Protein AF-A0A1G1N6Z0-F1 (afdb_monomer)

Structure (mmCIF, N/CA/C/O backbone):
data_AF-A0A1G1N6Z0-F1
#
_entry.id   AF-A0A1G1N6Z0-F1
#
loop_
_atom_site.group_PDB
_atom_site.id
_atom_site.type_symbol
_atom_site.label_atom_id
_atom_site.label_alt_id
_atom_site.label_comp_id
_atom_site.label_asym_id
_atom_site.label_entity_id
_atom_site.label_seq_id
_atom_site.pdbx_PDB_ins_code
_atom_site.Cartn_x
_atom_site.Cartn_y
_atom_site.Cartn_z
_atom_site.occupancy
_atom_si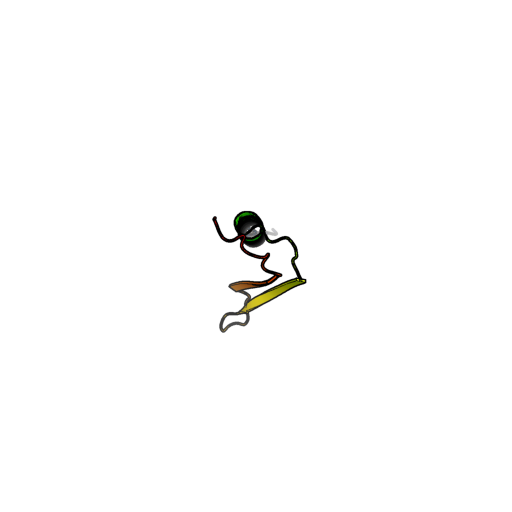te.B_iso_or_equiv
_atom_site.auth_seq_id
_atom_site.auth_comp_id
_atom_site.auth_asym_id
_atom_site.auth_atom_id
_atom_site.pdbx_PDB_model_num
ATOM 1 N N . MET A 1 1 ? 36.862 -9.892 -37.641 1.00 38.72 1 MET A N 1
ATOM 2 C CA . MET A 1 1 ? 36.823 -8.866 -36.575 1.00 38.72 1 MET A CA 1
ATOM 3 C C . MET A 1 1 ? 35.414 -8.837 -36.013 1.00 38.72 1 MET A C 1
ATOM 5 O O . MET A 1 1 ? 34.493 -8.546 -36.765 1.00 38.72 1 MET A O 1
ATOM 9 N N . ILE A 1 2 ? 35.224 -9.228 -34.754 1.00 41.38 2 ILE A N 1
ATOM 10 C CA . ILE A 1 2 ? 33.886 -9.325 -34.154 1.00 41.38 2 ILE A CA 1
ATOM 11 C C . ILE A 1 2 ? 33.557 -7.978 -33.508 1.00 41.38 2 ILE A C 1
ATOM 13 O O . ILE A 1 2 ? 34.371 -7.444 -32.758 1.00 41.38 2 ILE A O 1
ATOM 17 N N . LYS A 1 3 ? 32.389 -7.413 -33.829 1.00 32.34 3 LYS A N 1
ATOM 18 C CA . LYS A 1 3 ? 31.879 -6.186 -33.205 1.00 32.34 3 LYS A CA 1
ATOM 19 C C . LYS A 1 3 ? 30.637 -6.515 -32.388 1.00 32.34 3 LYS A C 1
ATOM 21 O O . LYS A 1 3 ? 29.731 -7.168 -32.894 1.00 32.34 3 LYS A O 1
ATOM 26 N N . VAL A 1 4 ? 30.595 -6.012 -31.159 1.00 40.31 4 VAL A N 1
ATOM 27 C CA . VAL A 1 4 ? 29.439 -6.095 -30.259 1.00 40.31 4 VAL A CA 1
ATOM 28 C C . VAL A 1 4 ? 28.995 -4.674 -29.935 1.00 40.31 4 VAL A C 1
ATOM 30 O O . VAL A 1 4 ? 29.832 -3.804 -29.690 1.00 40.31 4 VAL A O 1
ATOM 33 N N . LYS A 1 5 ? 27.683 -4.429 -29.961 1.00 32.03 5 LYS A N 1
ATOM 34 C CA . LYS A 1 5 ? 27.087 -3.157 -29.552 1.00 32.03 5 LYS A CA 1
ATOM 35 C C . LYS A 1 5 ? 25.870 -3.439 -28.680 1.00 32.03 5 LYS A C 1
ATOM 37 O O . LYS A 1 5 ? 24.921 -4.066 -29.138 1.00 32.03 5 LYS A O 1
ATOM 42 N N . THR A 1 6 ? 25.926 -2.973 -27.440 1.00 43.22 6 THR A N 1
ATOM 43 C CA . THR A 1 6 ? 24.869 -3.149 -26.440 1.00 43.22 6 THR A CA 1
ATOM 44 C C . THR A 1 6 ? 24.131 -1.829 -26.254 1.00 43.22 6 THR A C 1
ATOM 46 O O . THR A 1 6 ? 24.762 -0.777 -26.173 1.00 43.22 6 THR A O 1
ATOM 49 N N . PHE A 1 7 ? 22.805 -1.889 -26.163 1.00 56.47 7 PHE A N 1
ATOM 50 C CA . PHE A 1 7 ? 21.954 -0.785 -25.728 1.00 56.47 7 PHE A CA 1
ATOM 51 C C . PHE A 1 7 ? 21.161 -1.283 -24.520 1.00 56.47 7 PHE A C 1
ATOM 53 O O . PHE A 1 7 ? 20.513 -2.324 -24.613 1.00 56.47 7 PHE A O 1
ATOM 60 N N . THR A 1 8 ? 21.235 -0.584 -23.390 1.00 52.97 8 THR A N 1
ATOM 61 C CA . THR A 1 8 ? 20.459 -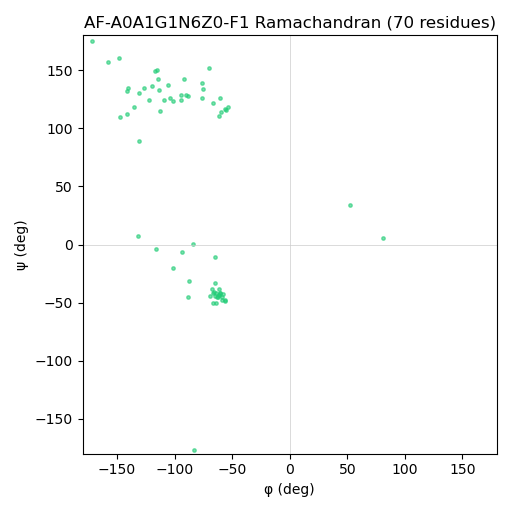0.904 -22.184 1.00 52.97 8 THR A CA 1
ATOM 62 C C . THR A 1 8 ? 19.520 0.249 -21.864 1.00 52.97 8 THR A C 1
ATO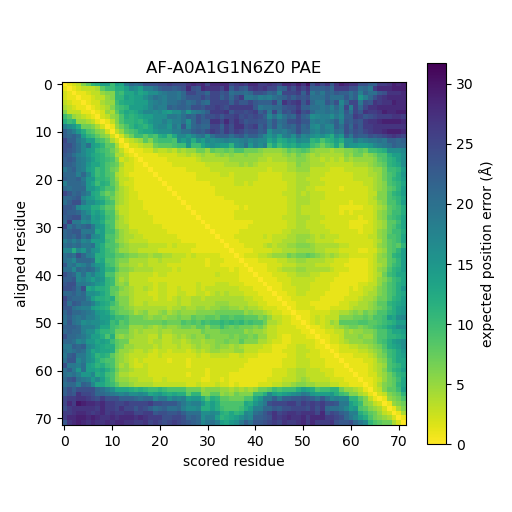M 64 O O . THR A 1 8 ? 19.824 1.405 -22.148 1.00 52.97 8 THR A O 1
ATOM 67 N N . ASN A 1 9 ? 18.371 -0.065 -21.270 1.00 56.56 9 ASN A N 1
ATOM 68 C CA . ASN A 1 9 ? 17.531 0.923 -20.612 1.00 56.56 9 ASN A CA 1
ATOM 69 C C . ASN A 1 9 ? 16.832 0.236 -19.435 1.00 56.56 9 ASN A C 1
ATOM 71 O O . ASN A 1 9 ? 15.945 -0.584 -19.648 1.00 56.56 9 ASN A O 1
ATOM 75 N N . GLU A 1 10 ? 17.199 0.574 -18.201 1.00 58.50 10 GLU A N 1
ATOM 76 C CA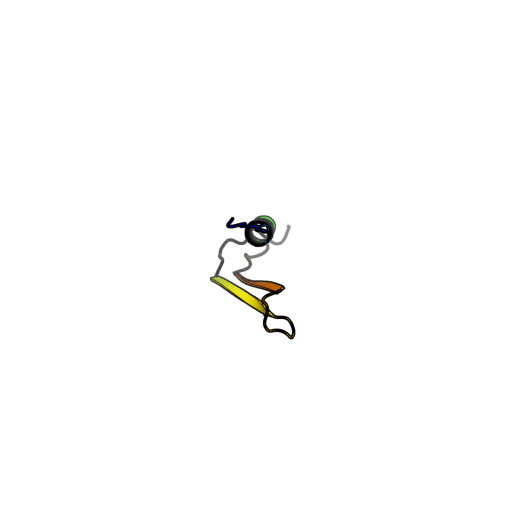 . GLU A 1 10 ? 16.457 0.145 -17.011 1.00 58.50 10 GLU A CA 1
ATOM 77 C C . GLU A 1 10 ? 16.183 1.348 -16.107 1.00 58.50 10 GLU A C 1
ATOM 79 O O . GLU A 1 10 ? 16.964 1.694 -15.230 1.00 58.50 10 GLU A O 1
ATOM 84 N N . LEU A 1 11 ? 15.046 2.008 -16.348 1.00 52.09 11 LEU A N 1
ATOM 85 C CA . LEU A 1 11 ? 14.515 3.089 -15.502 1.00 52.09 11 LEU A CA 1
ATOM 86 C C . LEU A 1 11 ? 13.022 2.906 -15.165 1.00 52.09 11 LEU A C 1
ATOM 88 O O . LEU A 1 11 ? 12.411 3.794 -14.583 1.00 52.09 11 LEU A O 1
ATOM 92 N N . LYS A 1 12 ? 12.403 1.766 -15.515 1.00 58.66 12 LYS A N 1
ATOM 93 C CA . LYS A 1 12 ? 10.976 1.511 -15.223 1.00 58.66 12 LYS A CA 1
ATOM 94 C C . LYS A 1 12 ? 10.731 0.892 -13.842 1.00 58.66 12 LYS A C 1
ATOM 96 O O . LYS A 1 12 ? 9.715 1.185 -13.224 1.00 58.66 12 LYS A O 1
ATOM 101 N N . ILE A 1 13 ? 11.667 0.092 -13.325 1.00 59.81 13 ILE A N 1
ATOM 102 C CA . ILE A 1 13 ? 11.504 -0.591 -12.027 1.00 59.81 13 ILE A CA 1
ATOM 103 C C . ILE A 1 13 ? 11.545 0.415 -10.868 1.00 59.81 13 ILE A C 1
ATOM 105 O O . ILE A 1 13 ? 10.683 0.385 -9.993 1.00 59.81 13 ILE A O 1
ATOM 109 N N . PHE A 1 14 ? 12.490 1.361 -10.890 1.00 60.78 14 PHE A N 1
ATOM 110 C CA . PHE A 1 14 ? 12.581 2.404 -9.861 1.00 60.78 14 PHE A CA 1
ATOM 111 C C . PHE A 1 14 ? 11.371 3.344 -9.859 1.00 60.78 14 PHE A C 1
ATOM 113 O O . PHE A 1 14 ? 10.953 3.787 -8.791 1.00 60.78 14 PHE A O 1
ATOM 120 N N . HIS A 1 15 ? 10.778 3.607 -11.029 1.00 77.81 15 HIS A N 1
ATOM 121 C CA . HIS A 1 15 ? 9.554 4.400 -11.133 1.00 77.81 15 HIS A CA 1
ATOM 122 C C . HIS A 1 15 ? 8.379 3.701 -10.446 1.00 77.81 15 HIS A C 1
ATOM 124 O O . HIS A 1 15 ? 7.753 4.293 -9.574 1.00 77.81 15 HIS A O 1
ATOM 130 N N . ALA A 1 16 ? 8.156 2.420 -10.758 1.00 81.31 16 ALA A N 1
ATOM 131 C CA . ALA A 1 16 ? 7.082 1.634 -10.157 1.00 81.31 16 ALA A CA 1
ATOM 132 C C . ALA A 1 16 ? 7.239 1.510 -8.631 1.00 81.31 16 ALA A C 1
ATOM 134 O O . ALA A 1 16 ? 6.277 1.701 -7.895 1.00 81.31 16 ALA A O 1
ATOM 135 N N . ILE A 1 17 ? 8.455 1.262 -8.128 1.00 84.81 17 ILE A N 1
ATOM 136 C CA . ILE A 1 17 ? 8.716 1.220 -6.677 1.00 84.81 17 ILE A CA 1
ATOM 137 C C . ILE A 1 17 ? 8.405 2.573 -6.027 1.00 84.81 17 ILE A C 1
ATOM 139 O O . ILE A 1 17 ? 7.788 2.623 -4.965 1.00 84.81 17 ILE A O 1
ATOM 143 N N . ASN A 1 18 ? 8.808 3.677 -6.656 1.00 86.94 18 ASN A N 1
ATOM 144 C CA . ASN A 1 18 ? 8.502 5.006 -6.144 1.00 86.94 18 ASN A CA 1
ATOM 145 C C . ASN A 1 18 ? 6.988 5.292 -6.142 1.00 86.94 18 ASN A C 1
ATOM 147 O O . ASN A 1 18 ? 6.479 5.824 -5.160 1.00 86.94 18 ASN A O 1
ATOM 151 N N . GLU A 1 19 ? 6.258 4.907 -7.190 1.00 86.88 19 GLU A N 1
ATOM 152 C CA . GLU A 1 19 ? 4.793 5.026 -7.243 1.00 86.88 19 GLU A CA 1
ATOM 153 C C . GLU A 1 19 ? 4.108 4.212 -6.138 1.00 86.88 19 GLU A C 1
ATOM 155 O O . GLU A 1 19 ? 3.195 4.717 -5.482 1.00 86.88 19 GLU A O 1
ATOM 160 N N . LEU A 1 20 ? 4.584 2.990 -5.873 1.00 90.19 20 LEU A N 1
ATOM 161 C CA . LEU A 1 20 ? 4.091 2.158 -4.773 1.00 90.19 20 LEU A CA 1
ATOM 162 C C . LEU A 1 20 ? 4.367 2.805 -3.410 1.00 90.19 20 LEU A C 1
ATOM 164 O O . LEU A 1 20 ? 3.455 2.911 -2.595 1.00 90.19 20 LEU A O 1
ATOM 168 N N . ASN A 1 21 ? 5.573 3.333 -3.185 1.00 92.00 21 ASN A N 1
ATOM 169 C CA . ASN A 1 21 ? 5.908 4.046 -1.947 1.00 92.00 21 ASN A CA 1
ATOM 170 C C . ASN A 1 21 ? 5.040 5.299 -1.746 1.00 92.00 21 ASN A C 1
ATOM 172 O O . ASN A 1 21 ? 4.624 5.606 -0.630 1.00 92.00 21 ASN A O 1
ATOM 176 N N . GLN A 1 22 ? 4.742 6.032 -2.821 1.00 92.38 22 GLN A N 1
ATOM 177 C CA . GLN A 1 22 ? 3.848 7.189 -2.762 1.00 92.38 22 GLN A CA 1
ATOM 178 C C . GLN A 1 22 ? 2.403 6.784 -2.451 1.00 92.38 22 GLN A C 1
ATOM 180 O O . GLN A 1 22 ? 1.715 7.494 -1.715 1.00 92.38 22 GLN A O 1
ATOM 185 N N . LEU A 1 23 ? 1.933 5.659 -2.996 1.00 92.19 23 LEU A N 1
ATOM 186 C CA . LEU A 1 23 ? 0.618 5.109 -2.676 1.00 92.19 23 LEU A CA 1
ATOM 187 C C . LEU A 1 23 ? 0.542 4.667 -1.207 1.00 92.19 23 LEU A C 1
ATOM 189 O O . LEU A 1 23 ? -0.421 5.016 -0.523 1.00 92.19 23 LEU A O 1
ATOM 193 N N . ASP A 1 24 ? 1.568 3.975 -0.707 1.00 93.94 24 ASP A N 1
ATOM 194 C CA . ASP A 1 24 ? 1.701 3.599 0.705 1.00 93.94 24 ASP A CA 1
ATOM 195 C C . ASP A 1 24 ? 1.635 4.829 1.613 1.00 93.94 24 ASP A C 1
ATOM 197 O O . ASP A 1 24 ? 0.859 4.858 2.571 1.00 93.94 24 ASP A O 1
ATOM 201 N N . GLN A 1 25 ? 2.405 5.871 1.289 1.00 96.25 25 GLN A N 1
ATOM 202 C CA . GLN A 1 25 ? 2.424 7.112 2.057 1.00 96.25 25 GLN A CA 1
ATOM 203 C C . GLN A 1 25 ? 1.033 7.756 2.115 1.00 96.25 25 GLN A C 1
ATOM 205 O O . GLN A 1 25 ? 0.552 8.059 3.204 1.00 96.25 25 GLN A O 1
ATOM 210 N N . LYS A 1 26 ? 0.337 7.875 0.975 1.00 95.25 26 LYS A N 1
ATOM 211 C CA . LYS A 1 26 ? -1.031 8.424 0.915 1.00 95.25 26 LYS A CA 1
ATOM 212 C C . LYS A 1 26 ? -2.017 7.644 1.785 1.00 95.25 26 LYS A C 1
ATOM 214 O O . LYS A 1 26 ? -2.840 8.249 2.470 1.00 95.25 26 LYS A O 1
ATOM 219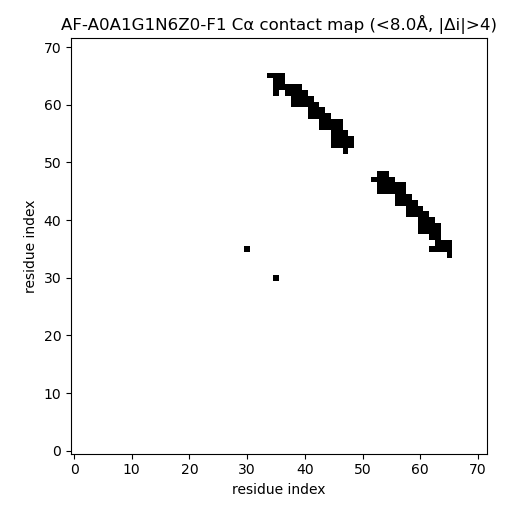 N N . VAL A 1 27 ? -1.949 6.312 1.768 1.00 95.25 27 VAL A N 1
ATOM 220 C CA . VAL A 1 27 ? -2.824 5.470 2.597 1.00 95.25 27 VAL A CA 1
ATOM 221 C C . VAL A 1 27 ? -2.509 5.645 4.083 1.00 95.25 27 VAL A C 1
ATOM 223 O O . VAL A 1 27 ? -3.427 5.770 4.894 1.00 95.25 27 VAL A O 1
ATOM 226 N N . ASN A 1 28 ? -1.230 5.709 4.448 1.00 95.94 28 ASN A N 1
ATOM 227 C CA . ASN A 1 28 ? -0.814 5.929 5.832 1.00 95.94 28 ASN A CA 1
ATOM 228 C C . ASN A 1 28 ? -1.221 7.314 6.350 1.00 95.94 28 ASN A C 1
ATOM 230 O O . ASN A 1 28 ? -1.705 7.425 7.481 1.00 95.94 28 ASN A O 1
ATOM 234 N N . ASP A 1 29 ? -1.085 8.352 5.525 1.00 96.38 29 ASP A N 1
ATOM 235 C CA . ASP A 1 29 ? -1.529 9.704 5.861 1.00 96.38 29 ASP A CA 1
ATOM 236 C C . ASP A 1 29 ? -3.046 9.737 6.073 1.00 96.38 29 ASP A C 1
ATOM 238 O O . ASP A 1 29 ? -3.502 10.208 7.115 1.00 96.38 29 ASP A O 1
ATOM 242 N N . PHE A 1 30 ? -3.826 9.101 5.191 1.00 95.12 30 PHE A N 1
ATOM 243 C CA . PHE A 1 30 ? -5.273 8.948 5.370 1.00 95.12 30 PHE A CA 1
ATOM 244 C C . PHE A 1 30 ? -5.637 8.258 6.697 1.00 95.12 30 PHE A C 1
ATOM 246 O O . PHE A 1 30 ? -6.490 8.754 7.440 1.00 95.12 30 PHE A O 1
ATOM 253 N N . ILE A 1 31 ? -4.984 7.138 7.031 1.00 93.81 31 ILE A N 1
ATOM 254 C CA . ILE A 1 31 ? -5.206 6.407 8.292 1.00 93.81 31 ILE A CA 1
ATOM 255 C C . ILE A 1 31 ? -4.923 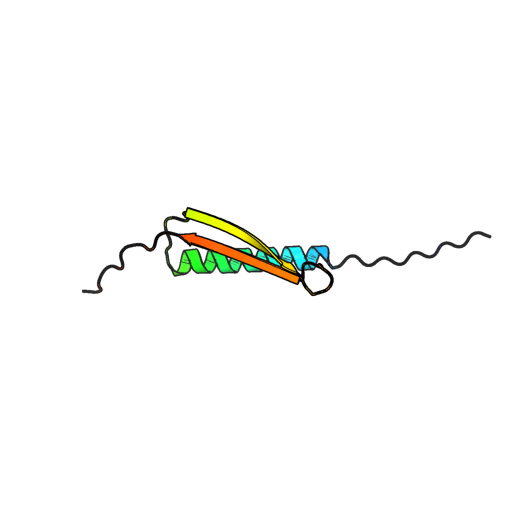7.306 9.498 1.00 93.81 31 ILE A C 1
ATOM 257 O O . ILE A 1 31 ? -5.714 7.355 10.449 1.00 93.81 31 ILE A O 1
ATOM 261 N N . LYS A 1 32 ? -3.807 8.039 9.454 1.00 93.50 32 LYS A N 1
ATOM 262 C CA . LYS A 1 32 ? -3.362 8.925 10.528 1.00 93.50 32 LYS A CA 1
ATOM 263 C C . LYS A 1 32 ? -4.299 10.116 10.713 1.00 93.50 32 LYS A C 1
ATOM 265 O O . LYS A 1 32 ? -4.731 10.373 11.839 1.00 93.50 32 LYS A O 1
ATOM 270 N N . GLU A 1 33 ? -4.629 10.821 9.635 1.00 93.12 33 GLU A N 1
ATOM 271 C CA . GLU A 1 33 ? -5.494 12.006 9.636 1.00 93.12 33 GLU A CA 1
ATOM 272 C C . GLU A 1 33 ? -6.894 11.683 10.158 1.00 93.12 33 GLU A C 1
ATOM 274 O O . GLU A 1 33 ? -7.432 12.405 11.002 1.00 93.12 33 GLU A O 1
ATOM 279 N N . ASN A 1 34 ? -7.445 10.540 9.744 1.00 89.81 34 ASN A N 1
ATOM 280 C CA . ASN A 1 34 ? -8.764 10.078 10.175 1.00 89.81 34 ASN A CA 1
ATOM 281 C C . ASN A 1 34 ? -8.736 9.334 11.516 1.00 89.81 34 ASN A C 1
ATOM 283 O O . ASN A 1 34 ? -9.779 8.906 12.013 1.00 89.81 34 ASN A O 1
ATOM 287 N N . ARG A 1 35 ? -7.554 9.198 12.136 1.00 91.12 35 ARG A N 1
ATOM 288 C CA . ARG A 1 35 ? -7.338 8.504 13.416 1.00 91.12 35 ARG A CA 1
ATOM 289 C C . ARG A 1 35 ? -7.919 7.088 13.420 1.00 91.12 35 ARG A C 1
ATOM 291 O O . ARG A 1 35 ? -8.380 6.622 14.465 1.00 91.12 35 ARG A O 1
ATOM 298 N N . ILE A 1 36 ? -7.881 6.413 12.273 1.00 91.38 36 ILE A N 1
ATOM 299 C CA . ILE A 1 36 ? -8.376 5.047 12.113 1.00 91.38 36 ILE A CA 1
ATOM 300 C C . ILE A 1 36 ? -7.574 4.142 13.051 1.00 91.38 36 ILE A C 1
ATOM 302 O O . ILE A 1 36 ? -6.344 4.156 13.056 1.00 91.38 36 ILE A O 1
ATOM 306 N N . LYS A 1 37 ? -8.278 3.386 13.898 1.00 91.88 37 LYS A N 1
ATOM 307 C CA . LYS A 1 37 ? -7.657 2.520 14.916 1.00 91.88 37 LYS A CA 1
ATOM 308 C C . LYS A 1 37 ? -7.624 1.054 14.528 1.00 91.88 37 LYS A C 1
ATOM 310 O O . LYS A 1 37 ? -6.829 0.308 15.090 1.00 91.88 37 LYS A O 1
ATOM 315 N N . LYS A 1 38 ? -8.472 0.649 13.585 1.00 92.00 38 LYS A N 1
ATOM 316 C CA . LYS A 1 38 ? -8.586 -0.738 13.161 1.00 92.00 38 LYS A CA 1
ATOM 317 C C . LYS A 1 38 ? -8.798 -0.818 11.658 1.00 92.00 38 LYS A C 1
ATOM 319 O O . LYS A 1 38 ? -9.839 -0.417 11.142 1.00 92.00 38 LYS A O 1
ATOM 324 N N . VAL A 1 39 ? -7.785 -1.346 10.982 1.00 93.88 39 VAL A N 1
ATOM 325 C CA . VAL A 1 39 ? -7.866 -1.785 9.591 1.00 93.88 39 VAL A CA 1
ATOM 326 C C . VAL A 1 39 ? -8.329 -3.236 9.600 1.00 93.88 39 VAL A C 1
ATOM 328 O O . VAL A 1 39 ? -7.772 -4.060 10.321 1.00 93.88 39 VAL A O 1
ATOM 331 N N . VAL A 1 40 ? -9.374 -3.527 8.833 1.00 95.50 40 VAL A N 1
ATOM 332 C CA . VAL A 1 40 ? -9.954 -4.867 8.703 1.00 95.50 40 VAL A CA 1
ATOM 333 C C . VAL A 1 40 ? -9.253 -5.634 7.587 1.00 95.50 40 VAL A C 1
ATOM 335 O O . VAL A 1 40 ? -8.883 -6.789 7.777 1.00 95.50 40 VAL A O 1
ATOM 338 N N . SER A 1 41 ? -9.035 -4.993 6.436 1.00 94.88 41 SER A N 1
ATOM 339 C CA . SER A 1 41 ? -8.332 -5.605 5.308 1.00 94.88 41 SER A CA 1
ATOM 340 C C . SER A 1 41 ? -7.750 -4.567 4.355 1.00 94.88 41 SER A C 1
ATOM 342 O O . SER A 1 41 ? -8.257 -3.449 4.243 1.00 94.88 41 SER A O 1
ATOM 344 N N . VAL A 1 42 ? -6.726 -4.984 3.612 1.00 93.81 42 VAL A N 1
ATOM 345 C CA . VAL A 1 42 ? -6.155 -4.259 2.473 1.00 93.81 42 VAL A CA 1
ATOM 346 C C . VAL A 1 42 ? -6.148 -5.209 1.280 1.00 93.81 42 VAL A C 1
ATOM 348 O O . VAL A 1 42 ? -5.789 -6.375 1.438 1.00 93.81 42 VAL A O 1
ATOM 351 N N . SER A 1 43 ? -6.567 -4.743 0.106 1.00 93.19 43 SER A N 1
ATOM 352 C CA . SER A 1 43 ? -6.539 -5.534 -1.126 1.00 93.19 43 SER A CA 1
ATOM 353 C C . SER A 1 43 ? -6.126 -4.669 -2.307 1.00 93.19 43 SER A C 1
ATOM 355 O O . SER A 1 43 ? -6.640 -3.563 -2.468 1.00 93.19 43 SER A O 1
ATOM 357 N N . ASP A 1 44 ? -5.224 -5.201 -3.127 1.00 93.19 44 ASP A N 1
ATOM 358 C CA . ASP A 1 44 ? -4.667 -4.516 -4.285 1.00 93.19 44 ASP A CA 1
ATOM 359 C C . ASP A 1 44 ? -5.080 -5.222 -5.581 1.00 93.19 44 ASP A C 1
ATOM 361 O O . ASP A 1 44 ? -5.126 -6.452 -5.648 1.00 93.19 44 ASP A O 1
ATOM 365 N N . SER A 1 45 ? -5.357 -4.444 -6.626 1.00 92.75 45 SER A N 1
ATOM 366 C CA . SER A 1 45 ? -5.656 -4.951 -7.966 1.00 92.75 45 SER A CA 1
ATOM 367 C C . SER A 1 45 ? -5.034 -4.059 -9.036 1.00 92.75 45 SER A C 1
ATOM 369 O O . SER A 1 45 ? -5.157 -2.834 -8.981 1.00 92.75 45 SER A O 1
ATOM 371 N N . CYS A 1 46 ? -4.353 -4.662 -10.009 1.00 91.81 46 CYS A N 1
ATOM 372 C CA . CYS A 1 46 ? -3.784 -3.930 -11.136 1.00 91.81 46 CYS A CA 1
ATOM 373 C C . CYS A 1 46 ? -4.878 -3.552 -12.137 1.00 91.81 46 CYS A C 1
ATOM 375 O O . CYS A 1 46 ? -5.730 -4.374 -12.473 1.00 91.81 46 CYS A O 1
ATOM 377 N N . THR A 1 47 ? -4.813 -2.336 -12.670 1.00 90.62 47 THR A N 1
ATOM 378 C CA . THR A 1 47 ? -5.587 -1.960 -13.857 1.00 90.62 47 THR A CA 1
ATOM 379 C C . THR A 1 47 ? -4.764 -2.219 -15.104 1.00 90.62 47 THR A C 1
ATOM 381 O O . THR A 1 47 ? -3.550 -2.002 -15.110 1.00 90.62 47 THR A O 1
ATOM 384 N N . THR A 1 48 ? -5.420 -2.677 -16.166 1.00 92.31 48 THR A N 1
ATOM 385 C CA . THR A 1 48 ? -4.781 -2.962 -17.450 1.00 92.31 48 THR A CA 1
ATOM 386 C C . THR A 1 48 ? -5.305 -2.046 -18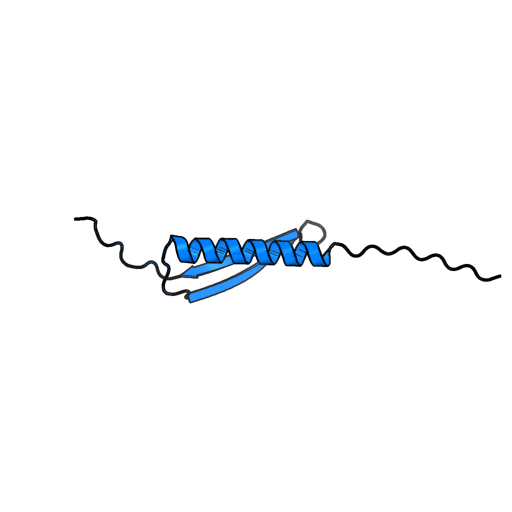.545 1.00 92.31 48 THR A C 1
ATOM 388 O O . THR A 1 48 ? -6.448 -1.589 -18.501 1.00 92.31 48 THR A O 1
ATOM 391 N N . ASP A 1 49 ? -4.454 -1.753 -19.524 1.00 89.50 49 ASP A N 1
ATOM 392 C CA . ASP A 1 49 ? -4.886 -1.140 -20.777 1.00 89.50 49 ASP A CA 1
ATOM 393 C C . ASP A 1 49 ? -5.411 -2.195 -21.772 1.00 89.50 49 ASP A C 1
ATOM 395 O O . ASP A 1 49 ? -5.458 -3.395 -21.488 1.00 89.50 49 ASP A O 1
ATOM 399 N N . ASN A 1 50 ? -5.769 -1.755 -22.982 1.00 92.94 50 ASN A N 1
ATOM 400 C CA . ASN A 1 50 ? -6.267 -2.635 -24.047 1.00 92.94 50 ASN A CA 1
ATOM 401 C C . ASN A 1 50 ? -5.232 -3.662 -24.552 1.00 92.94 50 ASN A C 1
ATOM 403 O O . ASN A 1 50 ? -5.598 -4.557 -25.311 1.00 92.94 50 ASN A O 1
ATOM 407 N N . SER A 1 51 ? -3.955 -3.543 -24.170 1.00 92.94 51 SER A N 1
ATOM 408 C CA . SER A 1 51 ? -2.900 -4.514 -24.487 1.00 92.94 51 SER A CA 1
ATOM 409 C C . SER A 1 51 ? -2.706 -5.568 -23.391 1.00 92.94 51 SER A C 1
ATOM 411 O O . SER A 1 51 ? -1.946 -6.518 -23.577 1.00 92.94 51 SER A O 1
ATOM 413 N N . GLY A 1 52 ? -3.393 -5.419 -22.253 1.00 85.31 52 GLY A N 1
ATOM 414 C CA . GLY A 1 52 ? -3.201 -6.249 -21.067 1.00 85.31 52 GLY A CA 1
ATOM 415 C C . GLY A 1 52 ? -2.005 -5.824 -20.212 1.00 85.31 52 GLY A C 1
ATOM 416 O O . GLY A 1 52 ? -1.686 -6.505 -19.238 1.00 85.31 52 GLY A O 1
ATOM 417 N N . ALA A 1 53 ? -1.346 -4.709 -20.540 1.00 85.75 53 ALA A N 1
ATOM 418 C CA . ALA A 1 53 ? -0.260 -4.176 -19.734 1.00 85.75 53 ALA A CA 1
ATOM 419 C C . ALA A 1 53 ? -0.821 -3.501 -18.479 1.00 85.75 53 ALA A C 1
ATOM 421 O O . ALA A 1 53 ? -1.766 -2.716 -18.564 1.00 85.75 53 ALA A O 1
ATOM 422 N N . SER A 1 54 ? -0.229 -3.783 -17.316 1.00 86.75 54 SER A N 1
ATOM 423 C CA . SER A 1 54 ? -0.582 -3.097 -16.071 1.00 86.75 54 SER A CA 1
ATOM 424 C C . SER A 1 54 ? -0.177 -1.626 -16.148 1.00 86.75 54 SER A C 1
ATOM 426 O O . SER A 1 54 ? 1.000 -1.315 -16.330 1.00 86.75 54 SER A O 1
ATOM 428 N N . ILE A 1 55 ? -1.149 -0.732 -15.983 1.00 88.94 55 ILE A N 1
ATOM 429 C CA . ILE A 1 55 ? -0.965 0.727 -16.063 1.00 88.94 55 ILE A CA 1
ATOM 430 C C . ILE A 1 55 ? -1.257 1.447 -14.745 1.00 88.94 55 ILE A C 1
ATOM 432 O O . ILE A 1 55 ? -1.085 2.659 -14.649 1.00 88.94 55 ILE A O 1
ATOM 436 N N . GLY A 1 56 ? -1.703 0.721 -13.726 1.00 86.75 56 GLY A N 1
ATOM 437 C CA . GLY A 1 56 ? -1.982 1.293 -12.420 1.00 86.75 56 GLY A CA 1
ATOM 438 C C . GLY A 1 56 ? -2.297 0.235 -11.377 1.00 86.75 56 GLY A C 1
ATOM 439 O O . GLY A 1 56 ? -2.392 -0.957 -11.676 1.00 86.75 56 GLY A O 1
ATOM 440 N N . LEU A 1 57 ? -2.466 0.699 -10.141 1.00 90.56 57 LEU A N 1
ATOM 441 C CA . LEU A 1 57 ? -2.839 -0.115 -8.994 1.00 90.56 57 LEU A CA 1
ATOM 442 C C . LEU A 1 57 ? -3.996 0.555 -8.253 1.00 90.56 57 LEU A C 1
ATOM 444 O O . LEU A 1 57 ? -3.935 1.740 -7.924 1.00 90.56 57 LEU A O 1
ATOM 448 N N . ILE A 1 58 ? -5.038 -0.215 -7.974 1.00 92.75 58 ILE A N 1
ATOM 449 C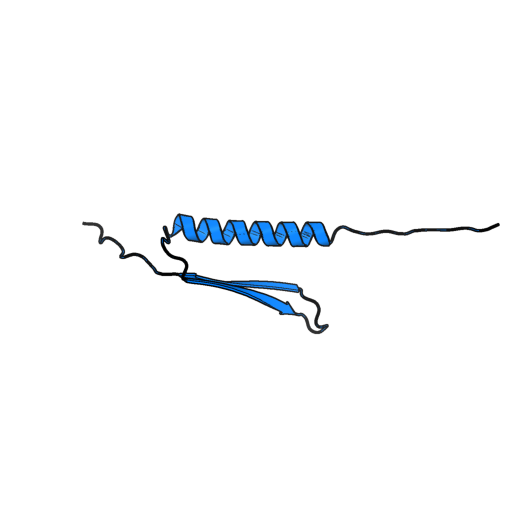 CA . ILE A 1 58 ? -6.129 0.165 -7.084 1.00 92.75 58 ILE A CA 1
ATOM 450 C C . ILE A 1 58 ? -5.877 -0.526 -5.751 1.00 92.75 58 ILE A C 1
ATOM 452 O O . ILE A 1 58 ? -5.791 -1.751 -5.711 1.00 92.75 58 ILE A O 1
ATOM 456 N N . ARG A 1 59 ? -5.805 0.253 -4.668 1.00 94.62 59 ARG A N 1
ATOM 457 C CA . ARG A 1 59 ? -5.760 -0.258 -3.295 1.00 94.62 59 ARG A CA 1
ATOM 458 C C . ARG A 1 59 ? -7.064 0.041 -2.576 1.00 94.62 59 ARG A C 1
ATOM 460 O O . ARG A 1 59 ? -7.464 1.197 -2.455 1.00 94.62 59 ARG A O 1
ATOM 467 N N . VAL A 1 60 ? -7.693 -1.004 -2.058 1.00 96.44 60 VAL A N 1
ATOM 468 C CA . VAL A 1 60 ? -8.906 -0.933 -1.244 1.00 96.44 60 VAL A CA 1
ATOM 469 C C . VAL A 1 60 ? -8.538 -1.146 0.221 1.00 96.44 60 VAL A C 1
ATOM 471 O O . VAL A 1 60 ? -7.926 -2.153 0.572 1.00 96.44 60 VAL A O 1
ATOM 474 N N . LEU A 1 61 ? -8.939 -0.205 1.080 1.00 96.44 61 LEU A N 1
ATOM 475 C CA . LEU A 1 61 ? -8.769 -0.262 2.532 1.00 96.44 61 LEU A CA 1
ATOM 476 C C . LEU A 1 61 ? -10.143 -0.401 3.202 1.00 96.44 61 LEU A C 1
ATOM 478 O O . LEU A 1 61 ? -10.944 0.531 3.157 1.00 96.44 61 LEU A O 1
ATOM 482 N N . ALA A 1 62 ? -10.401 -1.530 3.861 1.00 95.69 62 ALA A N 1
ATOM 483 C CA . ALA A 1 62 ? -11.557 -1.686 4.741 1.00 95.69 62 ALA A CA 1
ATOM 484 C C . ALA A 1 62 ? -11.140 -1.383 6.184 1.00 95.69 62 ALA A C 1
ATOM 486 O O . ALA A 1 62 ? -10.158 -1.939 6.681 1.00 95.69 62 ALA A O 1
ATOM 487 N N . TYR A 1 63 ? -11.874 -0.511 6.869 1.00 96.38 63 TYR A N 1
ATOM 488 C CA . TYR A 1 63 ? -11.542 -0.063 8.220 1.00 96.38 63 TYR A CA 1
ATOM 489 C C . TYR A 1 63 ? -12.795 0.248 9.041 1.00 96.38 63 TYR A C 1
ATOM 491 O O . TYR A 1 63 ? -13.870 0.479 8.492 1.00 96.38 63 TYR A O 1
ATOM 499 N N . GLU A 1 64 ? -12.649 0.269 10.365 1.00 92.19 64 GLU A N 1
ATOM 500 C CA . GLU A 1 64 ? -13.713 0.683 11.283 1.00 92.19 64 GLU A CA 1
ATOM 501 C C . GLU A 1 64 ? -13.566 2.172 11.630 1.00 92.19 64 GLU A C 1
ATOM 503 O O . GLU A 1 64 ? -12.515 2.614 12.110 1.00 92.19 64 GLU A O 1
ATOM 508 N N . GLU A 1 65 ? -14.622 2.959 11.394 1.00 80.19 65 GLU A N 1
ATOM 509 C CA . GLU A 1 65 ? -14.681 4.353 11.842 1.00 80.19 65 GLU A CA 1
ATOM 510 C C . GLU A 1 65 ? -14.963 4.393 13.353 1.00 80.19 65 GLU A C 1
ATOM 512 O O . GLU A 1 65 ? -15.922 3.798 13.847 1.00 80.19 65 GLU A O 1
ATOM 517 N N . GLY A 1 66 ? -14.119 5.098 14.111 1.00 70.38 66 GLY A N 1
ATOM 518 C CA . GLY A 1 66 ? -14.352 5.315 15.539 1.00 70.38 66 GLY A CA 1
ATOM 519 C C . GLY A 1 66 ? -15.531 6.263 15.787 1.00 70.38 66 GLY A C 1
ATOM 520 O O . GLY A 1 66 ? -15.801 7.162 14.992 1.00 70.38 66 GLY A O 1
ATOM 521 N N . LEU A 1 67 ? -16.212 6.111 16.928 1.00 63.91 67 LEU A N 1
ATOM 522 C CA . LEU A 1 67 ? -17.298 7.008 17.337 1.00 63.91 67 LEU A CA 1
ATOM 523 C C . LEU A 1 67 ? -16.810 8.469 17.368 1.00 63.91 67 LEU A C 1
ATOM 525 O O . LEU A 1 67 ? -15.959 8.833 18.185 1.00 63.91 67 LEU A O 1
ATOM 529 N N . LYS A 1 68 ? -17.369 9.327 16.504 1.00 61.56 68 LYS A N 1
ATOM 530 C CA . LYS A 1 68 ? -17.147 10.779 16.563 1.00 61.56 68 LYS A CA 1
ATOM 531 C C . LYS A 1 68 ? -17.674 11.289 17.903 1.00 61.56 68 LYS A C 1
ATOM 533 O O . LYS A 1 68 ? -18.882 11.306 18.135 1.00 61.56 68 LYS A O 1
ATOM 538 N N . GLN A 1 69 ? -16.776 11.708 18.794 1.00 57.78 69 GLN A N 1
ATOM 539 C CA . GLN A 1 69 ? -17.172 12.424 20.005 1.00 57.78 69 GLN A CA 1
ATOM 540 C C . GLN A 1 69 ? -17.904 13.695 19.569 1.00 57.78 69 GLN A C 1
ATOM 542 O O . GLN A 1 69 ? -17.315 14.566 18.925 1.00 57.78 69 GLN A O 1
ATOM 547 N N . LYS A 1 70 ? -19.208 13.772 19.870 1.00 54.84 70 LYS A N 1
ATOM 548 C CA . LYS A 1 70 ? -19.992 14.995 19.687 1.00 54.84 70 LYS A CA 1
ATOM 549 C C . LYS A 1 70 ? -19.253 16.111 20.424 1.00 54.84 70 LYS A C 1
ATOM 551 O O . LYS A 1 70 ? -19.051 16.007 21.633 1.00 54.84 70 LYS A O 1
ATOM 556 N N . ARG A 1 71 ? -18.812 17.136 19.689 1.00 61.25 71 ARG A N 1
ATOM 557 C CA . ARG A 1 71 ? -18.298 18.369 20.294 1.00 61.25 71 ARG A CA 1
ATOM 558 C C . ARG A 1 71 ? -19.413 18.905 21.201 1.00 61.25 71 ARG A C 1
ATOM 560 O O . ARG A 1 71 ? -20.517 19.124 20.706 1.00 61.25 71 ARG A O 1
ATOM 567 N N . LYS A 1 72 ? -19.145 18.957 22.509 1.00 49.97 72 LYS A N 1
ATOM 568 C CA . LYS A 1 72 ? -19.989 19.661 23.482 1.00 49.97 72 LYS A CA 1
ATOM 569 C C . LYS A 1 72 ? -19.894 21.159 23.240 1.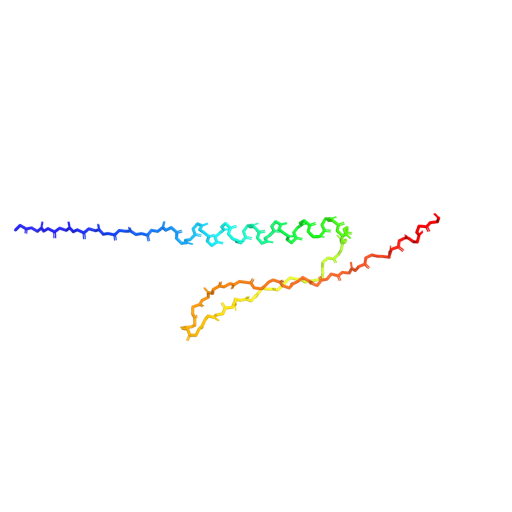00 49.97 72 LYS A C 1
ATOM 571 O O . LYS A 1 72 ? -18.792 21.596 22.837 1.00 49.97 72 LYS A O 1
#

Solvent-accessible surface area (backbone atoms only — not comparable to full-atom values): 4819 Å² total; per-residue (Å²): 137,91,84,86,86,89,85,88,85,89,68,63,68,65,50,53,53,50,53,50,52,52,50,52,50,53,53,52,49,51,38,58,76,69,60,53,82,43,78,76,48,77,49,77,46,72,41,60,49,99,84,68,49,74,76,48,75,49,76,48,76,44,62,52,82,71,85,77,77,75,83,127

pLDDT: mean 80.12, std 18.9, range [32.03, 96.44]

Secondary structure (DSSP, 8-state):
-----------HHHHHHHHHHHHHHHHHHHHHHTT--EEEEEEEEEEE-TTS-EEEEEEEEEEEPP------

Nearest PDB structures (foldseek):
  8c6j-assembly1_S  TM=4.667E-01  e=3.819E+00  Homo sapiens
  8ieb-assembly1_B  TM=3.674E-01  e=8.104E+00  Homo sapiens

Radius of gyration: 20.78 Å; Cα contacts (8 Å, |Δi|>4): 52; chains: 1; bounding box: 57×29×60 Å

Foldseek 3Di:
DDDDDDDDDDDVVVVVVVVVVVVVVVVVVVCVVQVFDFWPDKDKDFDADPVRDGDDMDIDTHGDRDDDDPDD

Mean predicted aligned error: 9.33 Å

Sequence (72 aa):
MIKVKTFTNELKIFHAINELNQLDQKVNDFIKENRIKKVVSVSDSCTTDNSGASIGLIRVLAYEEGLKQKRK